Protein AF-A0A914DL67-F1 (afdb_monomer)

Organism: NCBI:txid290746

pLDDT: mean 85.02, std 16.2, range [37.59, 98.5]

Mean predicted aligned error: 11.15 Å

Solvent-accessible surface area (backbone atoms only — not comparable to full-atom values): 8650 Å² total; per-residue (Å²): 125,68,30,25,51,70,57,42,34,49,58,16,46,76,71,62,26,20,23,28,78,51,63,43,74,68,55,41,50,52,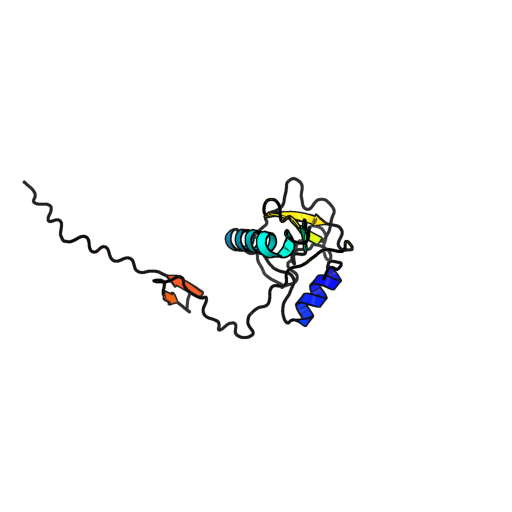50,26,54,53,36,50,73,64,38,40,81,75,73,47,57,48,25,40,38,20,42,30,18,79,89,42,83,93,52,72,45,38,74,67,68,56,88,59,81,48,78,53,61,39,91,81,43,48,67,90,41,42,26,32,28,38,29,47,80,84,50,28,28,35,39,34,64,46,77,51,72,30,36,66,45,65,41,55,70,59,97,48,93,77,63,74,74,85,49,59,94,82,36,48,71,39,81,92,72,77,42,65,47,61,90,80,78,80,85,67,72,89,76,76,79,76,89,127

Structure (mmCIF, N/CA/C/O backbone):
data_AF-A0A914DL67-F1
#
_entry.id   AF-A0A914DL67-F1
#
loop_
_atom_site.group_PDB
_atom_site.id
_atom_site.type_symbol
_atom_site.label_atom_id
_atom_site.label_alt_id
_atom_site.label_comp_id
_atom_site.label_asym_id
_atom_site.label_entity_id
_atom_site.label_seq_id
_atom_site.pdbx_PDB_ins_code
_atom_site.Cartn_x
_atom_site.Cartn_y
_atom_site.Cartn_z
_atom_site.occupancy
_atom_site.B_iso_or_equiv
_atom_site.auth_seq_id
_atom_site.auth_comp_id
_atom_site.auth_asym_id
_atom_site.auth_atom_id
_atom_site.pdbx_PDB_model_num
ATOM 1 N N . MET A 1 1 ? -3.525 -13.558 8.071 1.00 70.06 1 MET A N 1
ATOM 2 C CA . MET A 1 1 ? -3.399 -14.072 6.693 1.00 70.06 1 MET A CA 1
ATOM 3 C C . MET A 1 1 ? -2.317 -13.255 6.008 1.00 70.06 1 MET A C 1
ATOM 5 O O . MET A 1 1 ? -2.257 -12.059 6.265 1.00 70.06 1 MET A O 1
ATOM 9 N N . VAL A 1 2 ? -1.434 -13.892 5.242 1.00 89.88 2 VAL A N 1
ATOM 10 C CA . VAL A 1 2 ? -0.409 -13.217 4.432 1.00 89.88 2 VAL A CA 1
ATOM 11 C C . VAL A 1 2 ? -0.491 -13.745 3.004 1.00 89.88 2 VAL A C 1
ATOM 13 O O . VAL A 1 2 ? -0.924 -14.881 2.815 1.00 89.88 2 VAL A O 1
ATOM 16 N N . GLY A 1 3 ? -0.092 -12.946 2.022 1.00 94.56 3 GLY A N 1
ATOM 17 C CA . GLY A 1 3 ? -0.095 -13.333 0.613 1.00 94.56 3 GLY A CA 1
ATOM 18 C C . GLY A 1 3 ? 0.810 -12.441 -0.227 1.00 94.56 3 GLY A C 1
ATOM 19 O O . GLY A 1 3 ? 1.240 -11.380 0.233 1.00 94.56 3 GLY A O 1
ATOM 20 N N . ASP A 1 4 ? 1.121 -12.890 -1.441 1.00 98.44 4 ASP A N 1
ATOM 21 C CA . ASP A 1 4 ? 1.652 -12.005 -2.480 1.00 98.44 4 ASP A CA 1
ATOM 22 C C . ASP A 1 4 ? 0.624 -10.915 -2.840 1.00 98.44 4 ASP A C 1
ATOM 24 O O . ASP A 1 4 ? -0.537 -10.977 -2.423 1.00 98.44 4 ASP A O 1
ATOM 28 N N . PHE A 1 5 ? 1.047 -9.902 -3.593 1.00 98.50 5 PHE A N 1
ATOM 29 C CA . PHE A 1 5 ? 0.221 -8.739 -3.914 1.00 98.50 5 PHE A CA 1
ATOM 30 C C . PHE A 1 5 ? -1.093 -9.116 -4.615 1.00 98.50 5 PHE A C 1
ATOM 32 O O . PHE A 1 5 ? -2.165 -8.664 -4.217 1.00 98.50 5 PHE A O 1
ATOM 39 N N . ASN A 1 6 ? -1.030 -9.990 -5.623 1.00 98.25 6 AS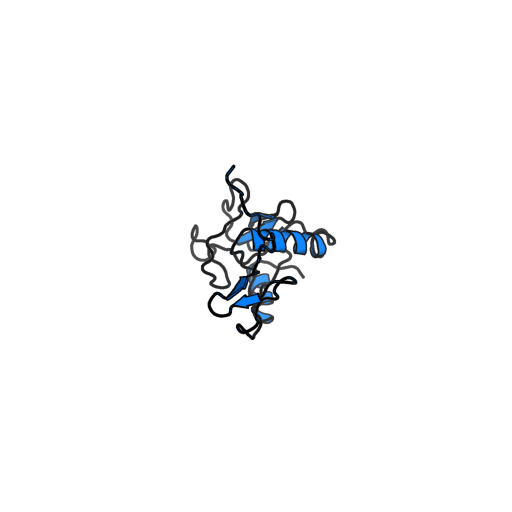N A N 1
ATOM 40 C CA . ASN A 1 6 ? -2.200 -10.366 -6.418 1.00 98.25 6 ASN A CA 1
ATOM 41 C C . ASN A 1 6 ? -3.176 -11.241 -5.616 1.00 98.25 6 ASN A C 1
ATOM 43 O O . ASN A 1 6 ? -4.392 -11.127 -5.765 1.00 98.25 6 ASN A O 1
ATOM 47 N N . SER A 1 7 ? -2.655 -12.117 -4.758 1.00 98.25 7 SER A N 1
ATOM 48 C CA . SER A 1 7 ? -3.446 -12.938 -3.843 1.00 98.25 7 SER A CA 1
ATOM 49 C C . SER A 1 7 ? -4.097 -12.090 -2.749 1.00 98.25 7 SER A C 1
ATOM 51 O O . SER A 1 7 ? -5.245 -12.338 -2.386 1.00 98.25 7 SER A O 1
ATOM 53 N N . ALA A 1 8 ? -3.395 -11.070 -2.248 1.00 97.94 8 ALA A N 1
ATOM 54 C CA . ALA A 1 8 ? -3.929 -10.108 -1.290 1.00 97.94 8 ALA A CA 1
ATOM 55 C C . ALA A 1 8 ? -5.055 -9.260 -1.901 1.00 97.94 8 ALA A C 1
ATOM 57 O O . ALA A 1 8 ? -6.117 -9.132 -1.296 1.00 97.94 8 ALA A O 1
ATOM 58 N N . GLU A 1 9 ? -4.864 -8.756 -3.124 1.00 97.88 9 GLU A N 1
ATOM 59 C CA . GLU A 1 9 ? -5.911 -8.062 -3.879 1.00 97.88 9 GLU A CA 1
ATOM 60 C C . GLU A 1 9 ? -7.126 -8.962 -4.099 1.00 97.88 9 GLU A C 1
ATOM 62 O O . GLU A 1 9 ? -8.245 -8.571 -3.773 1.00 97.88 9 GLU A O 1
ATOM 67 N N . ARG A 1 10 ? -6.917 -10.207 -4.546 1.00 97.25 10 ARG A N 1
ATOM 68 C CA . ARG A 1 10 ? -8.007 -11.178 -4.706 1.00 97.25 10 ARG A CA 1
ATOM 69 C C . ARG A 1 10 ? -8.791 -11.365 -3.408 1.00 97.25 10 ARG A C 1
ATOM 71 O O . ARG A 1 10 ? -10.015 -11.275 -3.431 1.00 97.25 10 ARG A O 1
ATOM 78 N N . ALA A 1 11 ? -8.104 -11.559 -2.284 1.00 95.69 11 ALA A N 1
ATOM 79 C CA . ALA A 1 11 ? -8.751 -11.715 -0.984 1.00 95.69 11 ALA A CA 1
ATOM 80 C C . ALA A 1 11 ? -9.593 -10.485 -0.597 1.00 95.69 11 ALA A C 1
ATOM 82 O O . ALA A 1 11 ? -10.663 -10.637 -0.011 1.00 95.69 11 ALA A O 1
ATOM 83 N N . CYS A 1 12 ? -9.154 -9.273 -0.950 1.00 94.62 12 CYS A N 1
ATOM 84 C CA . CYS A 1 12 ? -9.946 -8.064 -0.735 1.00 94.62 12 CYS A CA 1
ATOM 85 C C . CYS A 1 12 ? -11.165 -7.979 -1.666 1.00 94.62 12 CYS A C 1
ATOM 87 O O . CYS A 1 12 ? -12.250 -7.618 -1.208 1.00 94.62 12 CYS A O 1
ATOM 89 N N . THR A 1 13 ? -11.030 -8.382 -2.933 1.00 93.56 13 THR A N 1
ATOM 90 C CA . THR A 1 13 ? -12.167 -8.427 -3.871 1.00 93.56 13 THR A CA 1
ATOM 91 C C . THR A 1 13 ? -13.228 -9.451 -3.473 1.00 93.56 13 THR A C 1
ATOM 93 O O . THR A 1 13 ? -14.418 -9.195 -3.642 1.00 93.56 13 THR A O 1
ATOM 96 N N . GLU A 1 14 ? -12.835 -10.571 -2.858 1.00 91.19 14 GLU A N 1
ATOM 97 C CA . GLU A 1 14 ? -13.763 -11.591 -2.346 1.00 91.19 14 GLU A CA 1
ATOM 98 C C . GLU A 1 14 ? -14.649 -11.079 -1.199 1.00 91.19 14 GLU A C 1
ATOM 100 O O . GLU A 1 14 ? -15.745 -11.600 -0.996 1.00 91.19 14 GLU A O 1
ATOM 105 N N . VAL A 1 15 ? -14.216 -10.039 -0.478 1.00 86.19 15 VAL A N 1
ATOM 106 C CA . VAL A 1 15 ? -14.999 -9.382 0.584 1.00 86.19 15 VAL A CA 1
ATOM 107 C C . VAL A 1 15 ? -15.643 -8.065 0.130 1.00 86.19 15 VAL A C 1
ATOM 109 O O . VAL A 1 15 ? -16.056 -7.264 0.967 1.00 86.19 15 VAL A O 1
ATOM 112 N N . GLY A 1 16 ? -15.744 -7.835 -1.185 1.00 85.25 16 GLY A N 1
ATOM 113 C CA . GLY A 1 16 ? -16.424 -6.669 -1.761 1.00 85.25 16 GLY A CA 1
ATOM 114 C C . GLY A 1 16 ? -15.620 -5.367 -1.705 1.00 85.25 16 GLY A C 1
ATOM 115 O O . GLY A 1 16 ? -16.202 -4.284 -1.745 1.00 85.25 16 GLY A O 1
ATOM 116 N N . GLY A 1 17 ? -14.295 -5.453 -1.584 1.00 91.81 17 GLY A N 1
ATOM 117 C CA . GLY A 1 17 ? -13.399 -4.301 -1.550 1.00 91.81 17 GLY A CA 1
ATOM 118 C C . GLY A 1 17 ? -12.180 -4.465 -2.453 1.00 91.81 17 GLY A C 1
ATOM 119 O O . GLY A 1 17 ? -12.158 -5.290 -3.358 1.00 91.81 17 GLY A O 1
ATOM 120 N N . HIS A 1 18 ? -11.147 -3.685 -2.175 1.00 95.88 18 HIS A N 1
ATOM 121 C CA . HIS A 1 18 ? -9.839 -3.739 -2.826 1.00 95.88 18 HIS A CA 1
ATOM 122 C C . HIS A 1 18 ? -8.745 -3.598 -1.769 1.00 95.88 18 HIS A C 1
ATOM 124 O O . HIS A 1 18 ? -9.031 -3.267 -0.614 1.00 95.88 18 HIS A O 1
ATOM 130 N N . LEU A 1 19 ? -7.483 -3.834 -2.122 1.00 97.12 19 LEU A N 1
ATOM 131 C CA . LEU A 1 19 ? -6.391 -3.324 -1.297 1.00 97.12 19 LEU A CA 1
ATOM 132 C C . LEU A 1 19 ? -6.555 -1.813 -1.096 1.00 97.12 19 LEU A C 1
ATOM 134 O O . LEU A 1 19 ? -6.962 -1.083 -2.002 1.00 97.12 19 LEU A O 1
ATOM 138 N N . VAL A 1 20 ? -6.237 -1.350 0.112 1.00 95.94 20 VAL A N 1
ATOM 139 C CA . VAL A 1 20 ? -6.530 0.027 0.516 1.00 95.94 20 VAL A CA 1
ATOM 140 C C . VAL A 1 20 ? -5.893 1.071 -0.397 1.00 95.94 20 VAL A C 1
ATOM 142 O O . VAL A 1 20 ? -4.713 0.971 -0.753 1.00 95.94 20 VAL A O 1
ATOM 145 N N . SER A 1 21 ? -6.681 2.090 -0.733 1.00 96.00 21 SER A N 1
ATOM 146 C CA . SER A 1 21 ? -6.235 3.313 -1.391 1.00 96.00 21 SER A CA 1
ATOM 147 C C . SER A 1 21 ? -5.998 4.411 -0.364 1.00 96.00 21 SER A C 1
ATOM 149 O O . SER A 1 21 ? -6.642 4.448 0.680 1.00 96.00 21 SER A O 1
ATOM 151 N N . ILE A 1 22 ? -5.037 5.297 -0.627 1.00 95.25 22 ILE A N 1
ATOM 152 C CA . ILE A 1 22 ? -4.688 6.370 0.311 1.00 95.25 22 ILE A CA 1
ATOM 153 C C . ILE A 1 22 ? -4.706 7.697 -0.433 1.00 95.25 22 ILE A C 1
ATOM 155 O O . ILE A 1 22 ? -3.809 8.010 -1.215 1.00 95.25 22 ILE A O 1
ATOM 159 N N . CYS A 1 23 ? -5.735 8.490 -0.173 1.00 91.69 23 CYS A N 1
ATOM 160 C CA . CYS A 1 23 ? -6.068 9.693 -0.919 1.00 91.69 23 CYS A CA 1
ATOM 161 C C . CYS A 1 23 ? -5.554 10.981 -0.289 1.00 91.69 23 CYS A C 1
ATOM 163 O O . CYS A 1 23 ? -5.535 12.026 -0.940 1.00 91.69 23 CYS A O 1
ATOM 165 N N . ASN A 1 24 ? -5.132 10.934 0.972 1.00 91.81 24 ASN A N 1
ATOM 166 C CA . ASN A 1 24 ? -4.606 12.093 1.678 1.00 91.81 24 ASN A CA 1
ATOM 167 C C . ASN A 1 24 ? -3.800 11.681 2.919 1.00 91.81 24 ASN A C 1
ATOM 169 O O . ASN A 1 24 ? -3.813 10.535 3.371 1.00 91.81 24 ASN A O 1
ATOM 173 N N . ALA A 1 25 ? -3.116 12.663 3.508 1.00 92.88 25 ALA A N 1
ATOM 174 C CA . ALA A 1 25 ? -2.311 12.462 4.709 1.00 92.88 25 ALA A CA 1
ATOM 175 C C . ALA A 1 25 ? -3.136 12.019 5.933 1.00 92.88 25 ALA A C 1
ATOM 177 O O . ALA A 1 25 ? -2.603 11.354 6.819 1.00 92.88 25 ALA A O 1
ATOM 178 N N . PHE A 1 26 ? -4.424 12.374 5.995 1.00 90.50 26 PHE A N 1
ATOM 179 C CA . PHE A 1 26 ? -5.295 11.969 7.096 1.00 90.50 26 PHE A CA 1
ATOM 180 C C . PHE A 1 26 ? -5.580 10.462 7.052 1.00 90.50 26 PHE A C 1
ATOM 182 O O . PHE A 1 26 ? -5.372 9.780 8.054 1.00 90.50 26 PHE A O 1
ATOM 189 N N . GLU A 1 27 ? -5.943 9.924 5.888 1.00 92.31 27 GLU A N 1
ATOM 190 C CA . GLU A 1 27 ? -6.084 8.479 5.671 1.00 92.31 27 GLU A CA 1
ATOM 191 C C . GLU A 1 27 ? -4.777 7.726 5.933 1.00 92.31 27 GLU A C 1
ATOM 193 O O . GLU A 1 27 ? -4.783 6.704 6.619 1.00 92.31 27 GLU A O 1
ATOM 198 N N . ASN A 1 28 ? -3.640 8.261 5.474 1.00 94.94 28 ASN A N 1
ATOM 199 C CA . ASN A 1 28 ? -2.330 7.663 5.738 1.00 94.94 28 ASN A CA 1
ATOM 200 C C . ASN A 1 28 ? -2.057 7.523 7.246 1.00 94.94 28 ASN A C 1
ATOM 202 O O . ASN A 1 28 ? -1.563 6.491 7.701 1.00 94.94 28 ASN A O 1
ATOM 206 N N . ASN A 1 29 ? -2.374 8.561 8.023 1.00 92.62 29 ASN A N 1
ATOM 207 C CA . ASN A 1 29 ? -2.177 8.559 9.472 1.00 92.62 29 ASN A CA 1
ATOM 208 C C . ASN A 1 29 ? -3.125 7.580 10.172 1.00 92.62 29 ASN A C 1
ATOM 210 O O . ASN A 1 29 ? -2.678 6.832 11.040 1.00 92.62 29 ASN A O 1
ATOM 214 N N . ILE A 1 30 ? -4.395 7.519 9.756 1.00 90.19 30 ILE A N 1
ATOM 215 C CA . ILE A 1 30 ? -5.344 6.521 10.271 1.00 90.19 30 ILE A CA 1
ATOM 216 C C . ILE A 1 30 ? -4.820 5.106 10.019 1.00 90.19 30 ILE A C 1
ATOM 218 O O . ILE A 1 30 ? -4.850 4.270 10.921 1.00 90.19 30 ILE A O 1
ATOM 222 N N . LEU A 1 31 ? -4.312 4.822 8.817 1.00 91.75 31 LEU A N 1
ATOM 223 C CA . LEU A 1 31 ? -3.766 3.504 8.499 1.00 91.75 31 LEU A CA 1
ATOM 224 C C . LEU A 1 31 ? -2.551 3.152 9.352 1.00 91.75 31 LEU A C 1
ATOM 226 O O . LEU A 1 31 ? -2.461 2.016 9.816 1.00 91.75 31 LEU A O 1
ATOM 230 N N . ALA A 1 32 ? -1.659 4.110 9.614 1.00 90.81 32 ALA A N 1
ATOM 231 C CA . ALA A 1 32 ? -0.545 3.901 10.534 1.00 90.81 32 ALA A CA 1
ATOM 232 C C . ALA A 1 32 ? -1.045 3.530 11.941 1.00 90.81 32 ALA A C 1
ATOM 234 O O . ALA A 1 32 ? -0.599 2.531 12.502 1.00 90.81 32 ALA A O 1
ATOM 235 N N . GLU A 1 33 ? -2.006 4.276 12.491 1.00 88.31 33 GLU A N 1
ATOM 236 C CA . GLU A 1 33 ? -2.574 4.013 13.820 1.00 88.31 33 GLU A CA 1
ATOM 237 C C . GLU A 1 33 ? -3.255 2.638 13.899 1.00 88.31 33 GLU A C 1
ATOM 239 O O . GLU A 1 33 ? -2.999 1.858 14.823 1.00 88.31 33 GLU A O 1
ATOM 244 N N . VAL A 1 34 ? -4.079 2.298 12.902 1.00 84.69 34 VAL A N 1
ATOM 245 C CA . VAL A 1 34 ? -4.761 0.998 12.822 1.00 84.69 34 VAL A CA 1
ATOM 246 C C . VAL A 1 34 ? -3.749 -0.143 12.708 1.00 84.69 34 VAL A C 1
ATOM 248 O O . VAL A 1 34 ? -3.892 -1.163 13.388 1.00 84.69 34 VAL A O 1
ATOM 251 N N . ALA A 1 35 ? -2.715 0.015 11.880 1.00 85.38 35 ALA A N 1
ATOM 252 C CA . ALA A 1 35 ? -1.694 -1.003 11.678 1.00 85.38 35 ALA A CA 1
ATOM 253 C C . ALA A 1 35 ? -0.801 -1.194 12.913 1.00 85.38 35 ALA A C 1
ATOM 255 O O . ALA A 1 35 ? -0.489 -2.334 13.258 1.00 85.38 35 ALA A O 1
ATOM 256 N N . ILE A 1 36 ? -0.446 -0.123 13.627 1.00 82.94 36 ILE A N 1
ATOM 257 C CA . ILE A 1 36 ? 0.266 -0.206 14.913 1.00 82.94 36 ILE A CA 1
ATOM 258 C C . ILE A 1 36 ? -0.566 -1.009 15.920 1.00 82.94 36 ILE A C 1
ATOM 260 O O . ILE A 1 36 ? -0.066 -1.958 16.523 1.00 82.94 36 ILE A O 1
ATOM 264 N N . GLY A 1 37 ? -1.854 -0.683 16.057 1.00 80.06 37 GLY A N 1
ATOM 265 C CA . GLY A 1 37 ? -2.733 -1.337 17.027 1.00 80.06 37 GLY A CA 1
ATOM 266 C C . GLY A 1 37 ? -3.049 -2.802 16.709 1.00 80.06 37 GLY A C 1
ATOM 267 O O . GLY A 1 37 ? -3.274 -3.585 17.630 1.00 80.06 37 GLY A O 1
ATOM 268 N N . LYS A 1 38 ? -3.076 -3.188 15.425 1.00 84.38 38 LYS A N 1
ATOM 269 C CA . LYS A 1 38 ? -3.523 -4.527 15.001 1.00 84.38 38 LYS A CA 1
ATOM 270 C C . LYS A 1 38 ? -2.440 -5.424 14.431 1.00 84.38 38 LYS A C 1
ATOM 272 O O . LYS A 1 38 ? -2.517 -6.621 14.652 1.00 84.38 38 LYS A O 1
ATOM 277 N N . LEU A 1 39 ? -1.490 -4.899 13.662 1.00 84.50 39 LEU A N 1
ATOM 278 C CA . LEU A 1 39 ? -0.540 -5.701 12.881 1.00 84.50 39 LEU A CA 1
ATOM 279 C C . LEU A 1 39 ? 0.835 -5.769 13.544 1.00 84.50 39 LEU A C 1
ATOM 281 O O . LEU A 1 39 ? 1.462 -6.832 13.555 1.00 84.50 39 LEU A O 1
ATOM 285 N N . GLN A 1 40 ? 1.288 -4.663 14.136 1.00 81.25 40 GLN A N 1
ATOM 286 C CA . GLN A 1 40 ? 2.603 -4.597 14.774 1.00 81.25 40 GLN A CA 1
ATOM 287 C C . GLN A 1 40 ? 2.710 -5.533 15.983 1.00 81.25 40 GLN A C 1
ATOM 289 O O . GLN A 1 40 ? 3.756 -6.145 16.192 1.00 81.25 40 GLN A O 1
ATOM 294 N N . ALA A 1 41 ? 1.612 -5.721 16.723 1.00 81.94 41 ALA A N 1
ATOM 295 C CA . ALA A 1 41 ? 1.529 -6.679 17.826 1.00 81.94 41 ALA A CA 1
ATOM 296 C C . ALA A 1 41 ? 1.822 -8.133 17.398 1.00 81.94 41 ALA A C 1
ATOM 298 O O . ALA A 1 41 ? 2.273 -8.930 18.216 1.00 81.94 41 ALA A O 1
ATOM 299 N N . TYR A 1 42 ? 1.629 -8.469 16.116 1.00 83.94 42 TYR A N 1
ATOM 300 C CA . TYR A 1 42 ? 1.951 -9.783 15.543 1.00 83.94 42 TYR A CA 1
ATOM 301 C C . TYR A 1 42 ? 3.306 -9.813 14.816 1.00 83.94 42 TYR A C 1
ATOM 303 O O . TYR A 1 42 ? 3.573 -10.729 14.044 1.00 83.94 42 TYR A O 1
ATOM 311 N N . GLY A 1 43 ? 4.166 -8.8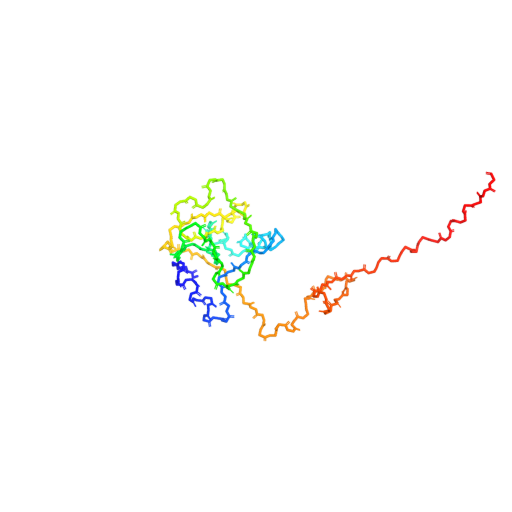09 15.021 1.00 86.12 43 GLY A N 1
ATOM 312 C CA . GLY A 1 43 ? 5.495 -8.739 14.402 1.00 86.12 43 GLY A CA 1
ATOM 313 C C . GLY A 1 43 ? 5.496 -8.310 12.931 1.00 86.12 43 GLY A C 1
ATOM 314 O O . GLY A 1 43 ? 6.534 -8.390 12.272 1.00 86.12 43 GLY A O 1
ATOM 315 N N . THR A 1 44 ? 4.362 -7.833 12.411 1.00 90.81 44 THR A N 1
ATOM 316 C CA . THR A 1 44 ? 4.283 -7.276 11.054 1.00 90.81 44 THR A CA 1
ATOM 317 C C . THR A 1 44 ? 5.080 -5.974 10.992 1.00 90.81 44 THR A C 1
ATOM 319 O O . THR A 1 44 ? 4.941 -5.121 11.868 1.00 90.81 44 THR A O 1
ATOM 322 N N . LYS A 1 45 ? 5.913 -5.813 9.958 1.00 92.81 45 LYS A N 1
ATOM 323 C CA . LYS A 1 45 ? 6.704 -4.590 9.722 1.00 92.81 45 LYS A CA 1
ATOM 324 C C . LYS A 1 45 ? 6.109 -3.719 8.623 1.00 92.81 45 LYS A C 1
ATOM 326 O O . LYS A 1 45 ? 6.128 -2.494 8.727 1.00 92.81 45 LYS A O 1
ATOM 331 N N . ASP A 1 46 ? 5.574 -4.360 7.595 1.00 95.69 46 ASP A N 1
ATOM 332 C CA . ASP A 1 46 ? 4.919 -3.724 6.467 1.00 95.69 46 ASP A CA 1
ATOM 333 C C . ASP A 1 46 ? 3.761 -4.582 5.940 1.00 95.69 46 ASP A C 1
ATOM 335 O O . ASP A 1 46 ? 3.651 -5.771 6.253 1.00 95.69 46 ASP A O 1
ATOM 339 N N . PHE A 1 47 ? 2.869 -3.963 5.173 1.00 97.00 47 PHE A N 1
ATOM 340 C CA . PHE A 1 47 ? 1.695 -4.622 4.599 1.00 97.00 47 PHE A CA 1
ATOM 341 C C . PHE A 1 47 ? 1.362 -4.061 3.213 1.00 97.00 47 PHE A C 1
ATOM 343 O O . PHE A 1 47 ? 1.747 -2.938 2.893 1.00 97.00 47 PHE A O 1
ATOM 350 N N . TRP A 1 48 ? 0.661 -4.832 2.383 1.00 98.25 48 TRP A N 1
ATOM 351 C CA . TRP A 1 48 ? 0.255 -4.396 1.047 1.00 98.25 48 TRP A CA 1
ATOM 352 C C . TRP A 1 48 ? -0.802 -3.288 1.084 1.00 98.25 48 TRP A C 1
ATOM 354 O O . TRP A 1 48 ? -1.760 -3.360 1.858 1.00 98.25 48 TRP A O 1
ATOM 364 N N . ILE A 1 49 ? -0.629 -2.304 0.200 1.00 98.19 49 ILE A N 1
ATOM 365 C CA . ILE A 1 49 ? -1.628 -1.294 -0.182 1.00 98.19 49 ILE A CA 1
ATOM 366 C C . ILE A 1 49 ? -1.895 -1.418 -1.683 1.00 98.19 49 ILE A C 1
ATOM 368 O O . ILE A 1 49 ? -1.093 -2.018 -2.388 1.00 98.19 49 ILE A O 1
ATOM 372 N N . GLY A 1 50 ? -2.984 -0.851 -2.198 1.00 98.06 50 GLY A N 1
ATOM 373 C CA . GLY A 1 50 ? -3.433 -1.109 -3.573 1.00 98.06 50 GLY A CA 1
ATOM 374 C C . GLY A 1 50 ? -2.629 -0.427 -4.682 1.00 98.06 50 GLY A C 1
ATOM 375 O O . GLY A 1 50 ? -3.067 -0.438 -5.826 1.00 98.06 50 GLY A O 1
ATOM 376 N N . TYR A 1 51 ? -1.489 0.200 -4.385 1.00 98.31 51 TYR A N 1
ATOM 377 C CA . TYR A 1 51 ? -0.730 0.983 -5.363 1.00 98.31 51 TYR A CA 1
ATOM 378 C C . TYR A 1 51 ? 0.307 0.118 -6.086 1.00 98.31 51 TYR A C 1
ATOM 380 O O . TYR A 1 51 ? 1.100 -0.570 -5.440 1.00 98.31 51 TYR A O 1
ATOM 388 N N . ASN A 1 52 ? 0.310 0.145 -7.419 1.00 98.25 52 ASN A N 1
ATOM 389 C CA . ASN A 1 52 ? 1.209 -0.668 -8.245 1.00 98.25 52 ASN A CA 1
ATOM 390 C C . ASN A 1 52 ? 1.464 -0.041 -9.624 1.00 98.25 52 ASN A C 1
ATOM 392 O O . ASN A 1 52 ? 0.644 0.739 -10.103 1.00 98.25 52 ASN A O 1
ATOM 396 N N . ASP A 1 53 ? 2.554 -0.422 -10.288 1.00 97.38 53 ASP A N 1
ATOM 397 C CA . ASP A 1 53 ? 2.835 -0.106 -11.698 1.00 97.38 53 ASP A CA 1
ATOM 398 C C . ASP A 1 53 ? 3.071 -1.368 -12.559 1.00 97.38 53 ASP A C 1
ATOM 400 O O . ASP A 1 53 ? 3.659 -1.294 -13.639 1.00 97.38 53 ASP A O 1
ATOM 404 N N . GLN A 1 54 ? 2.539 -2.521 -12.123 1.00 96.62 54 GLN A N 1
ATOM 405 C CA . GLN A 1 54 ? 2.729 -3.842 -12.750 1.00 96.62 54 GLN A CA 1
ATOM 406 C C . GLN A 1 54 ? 2.365 -3.880 -14.243 1.00 96.62 54 GLN A C 1
ATOM 408 O O . GLN A 1 54 ? 2.968 -4.623 -15.016 1.00 96.62 54 GLN A O 1
ATOM 413 N N . PHE A 1 55 ? 1.358 -3.105 -14.656 1.00 93.62 55 PHE A N 1
ATOM 414 C CA . PHE A 1 55 ? 0.895 -3.073 -16.046 1.00 93.62 55 PHE A CA 1
ATOM 415 C C . PHE A 1 55 ? 1.698 -2.118 -16.931 1.00 93.62 55 PHE A C 1
ATOM 417 O O . PHE A 1 55 ? 1.828 -2.355 -18.131 1.00 93.62 55 PHE A O 1
ATOM 424 N N . ASN A 1 56 ? 2.197 -1.020 -16.365 1.00 93.69 56 ASN A N 1
ATOM 425 C CA . ASN A 1 56 ? 2.908 0.014 -17.103 1.00 93.69 56 ASN A CA 1
ATOM 426 C C . ASN A 1 56 ? 3.954 0.665 -16.199 1.00 93.69 56 ASN A C 1
ATOM 428 O O . ASN A 1 56 ? 3.629 1.543 -15.398 1.00 93.69 56 ASN A O 1
ATOM 432 N N . LYS A 1 57 ? 5.209 0.229 -16.346 1.00 94.00 57 LYS A N 1
ATOM 433 C CA . LYS A 1 57 ? 6.310 0.650 -15.479 1.00 94.00 57 LYS A CA 1
ATOM 434 C C . LYS A 1 57 ? 6.436 2.173 -15.435 1.00 94.00 57 LYS A C 1
ATOM 436 O O . LYS A 1 57 ? 6.514 2.833 -16.469 1.00 94.00 57 LYS A O 1
ATOM 441 N N . GLY A 1 58 ? 6.492 2.727 -14.227 1.00 92.44 58 GLY A N 1
ATOM 442 C CA . GLY A 1 58 ? 6.538 4.169 -13.985 1.00 92.44 58 GLY A CA 1
ATOM 443 C C . GLY A 1 58 ? 5.167 4.849 -13.940 1.00 92.44 58 GLY A C 1
ATOM 444 O O . GLY A 1 58 ? 5.098 6.018 -13.565 1.00 92.44 58 GLY A O 1
ATOM 445 N N . VAL A 1 59 ? 4.077 4.142 -14.257 1.00 94.94 59 VAL A N 1
ATOM 446 C CA . VAL A 1 59 ? 2.702 4.645 -14.146 1.00 94.94 59 VAL A CA 1
ATOM 447 C C . VAL A 1 59 ? 1.973 3.882 -13.049 1.00 94.94 59 VAL A C 1
ATOM 449 O O . VAL A 1 59 ? 1.414 2.805 -13.262 1.00 94.94 59 VAL A O 1
ATOM 452 N N . TRP A 1 60 ? 1.973 4.477 -11.861 1.00 96.06 60 TRP A N 1
ATOM 453 C CA . TRP A 1 60 ? 1.369 3.883 -10.680 1.00 96.06 60 TRP A CA 1
ATOM 454 C C . TRP A 1 60 ? -0.140 4.122 -10.631 1.00 96.06 60 TRP A C 1
ATOM 456 O O . TRP A 1 60 ? -0.610 5.237 -10.850 1.00 96.06 60 TRP A O 1
ATOM 466 N N . ASN A 1 61 ? -0.894 3.069 -10.327 1.00 96.38 61 ASN A N 1
ATOM 467 C CA . ASN A 1 61 ? -2.348 3.067 -10.255 1.00 96.38 61 ASN A CA 1
ATOM 468 C C . ASN A 1 61 ? -2.824 2.324 -9.004 1.00 96.38 61 ASN A C 1
ATOM 470 O O . ASN A 1 61 ? -2.163 1.405 -8.516 1.00 96.38 61 ASN A O 1
ATOM 474 N N . TRP A 1 62 ? -3.995 2.711 -8.502 1.00 97.19 62 TRP A N 1
ATOM 475 C CA . TRP A 1 62 ? -4.685 1.988 -7.437 1.00 97.19 62 TRP A CA 1
ATOM 476 C C . TRP A 1 62 ? -5.496 0.824 -8.016 1.00 97.19 62 TRP A C 1
ATOM 478 O O . TRP A 1 62 ? -6.208 1.007 -9.005 1.00 97.19 62 TRP A O 1
ATOM 488 N N . THR A 1 63 ? -5.454 -0.352 -7.385 1.00 96.81 63 THR A N 1
ATOM 489 C CA . THR A 1 63 ? -6.283 -1.511 -7.774 1.00 96.81 63 THR A CA 1
ATOM 490 C C . THR A 1 63 ? -7.783 -1.217 -7.680 1.00 96.81 63 THR A C 1
ATOM 492 O O . THR A 1 63 ? -8.561 -1.718 -8.487 1.00 96.81 63 THR A O 1
ATOM 495 N N . SER A 1 64 ? -8.175 -0.312 -6.781 1.00 92.12 64 SER A N 1
ATOM 496 C CA . SER A 1 64 ? -9.539 0.213 -6.631 1.00 92.12 64 SER A CA 1
ATOM 497 C C . SER A 1 64 ? -10.020 1.109 -7.780 1.00 92.12 64 SER A C 1
ATOM 499 O O . SER A 1 64 ? -11.161 1.565 -7.766 1.00 92.12 64 SER A O 1
ATOM 501 N N . SER A 1 65 ? -9.158 1.425 -8.755 1.00 90.94 65 SER A N 1
ATOM 502 C CA . SER A 1 65 ? -9.394 2.456 -9.780 1.00 90.94 65 SER A CA 1
ATOM 503 C C . SER A 1 65 ? -9.596 3.874 -9.223 1.00 90.94 65 SER A C 1
ATOM 505 O O . SER A 1 65 ? -10.091 4.757 -9.926 1.00 90.94 65 SER A O 1
ATOM 507 N N . SER A 1 66 ? -9.200 4.119 -7.970 1.00 87.06 66 SER A N 1
ATOM 508 C CA . SER A 1 66 ? -9.210 5.455 -7.380 1.00 87.06 66 SER A CA 1
ATOM 509 C C . SER A 1 66 ? -8.307 6.422 -8.156 1.00 87.06 66 SER A C 1
ATOM 511 O O . SER A 1 66 ? -7.203 6.076 -8.573 1.00 87.06 66 SER A O 1
ATOM 513 N N . ASN A 1 67 ? -8.756 7.669 -8.315 1.00 86.69 67 ASN A N 1
ATOM 514 C CA . ASN A 1 67 ? -8.011 8.739 -8.990 1.00 86.69 67 ASN A CA 1
ATOM 515 C C . ASN A 1 67 ? -7.067 9.505 -8.045 1.00 86.69 67 ASN A C 1
ATOM 517 O O . ASN A 1 67 ? -6.606 10.603 -8.365 1.00 86.69 67 ASN A O 1
ATOM 521 N N . CYS A 1 68 ? -6.808 8.950 -6.865 1.00 87.50 68 CYS A N 1
ATOM 522 C CA . CYS A 1 68 ? -6.020 9.595 -5.833 1.00 87.50 68 CYS A CA 1
ATOM 523 C C . CYS A 1 68 ? -4.548 9.730 -6.219 1.00 87.50 68 CYS A C 1
ATOM 525 O O . CYS A 1 68 ? -3.880 8.759 -6.562 1.00 87.50 68 CYS A O 1
ATOM 527 N N . THR A 1 69 ? -4.036 10.954 -6.103 1.00 90.12 69 THR A N 1
ATOM 528 C CA . THR A 1 69 ? -2.663 11.322 -6.481 1.00 90.12 69 THR A CA 1
ATOM 529 C C . THR A 1 69 ? -1.726 11.471 -5.285 1.00 90.12 69 THR A C 1
ATOM 531 O O . THR A 1 69 ? -0.547 11.779 -5.453 1.00 90.12 69 THR A O 1
ATOM 534 N N . TYR A 1 70 ? -2.240 11.292 -4.066 1.00 94.44 70 TYR A N 1
ATOM 535 C CA . TYR A 1 70 ? -1.431 11.358 -2.859 1.00 94.44 70 TYR A CA 1
ATOM 536 C C . TYR A 1 70 ? -0.408 10.222 -2.843 1.00 94.44 70 TYR A C 1
ATOM 538 O O . TYR A 1 70 ? -0.731 9.070 -3.119 1.00 94.44 70 TYR A O 1
ATOM 546 N N . THR A 1 71 ? 0.827 10.553 -2.471 1.00 96.50 71 THR A N 1
ATOM 547 C CA . THR A 1 71 ? 1.880 9.564 -2.248 1.00 96.50 71 THR A CA 1
ATOM 54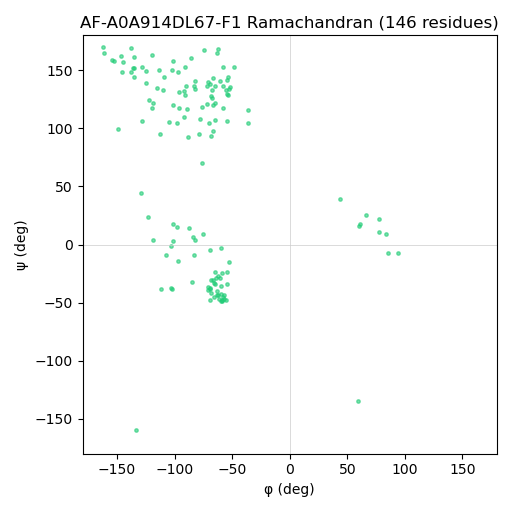8 C C . THR A 1 71 ? 2.633 9.867 -0.970 1.00 96.50 71 THR A C 1
ATOM 550 O O . THR A 1 71 ? 2.901 11.034 -0.678 1.00 96.50 71 THR A O 1
ATOM 553 N N . ASN A 1 72 ? 3.041 8.826 -0.250 1.00 97.56 72 ASN A N 1
ATOM 554 C CA . ASN A 1 72 ? 3.874 8.966 0.941 1.00 97.56 72 ASN A CA 1
ATOM 555 C C . ASN A 1 72 ? 5.103 8.053 0.906 1.00 97.56 72 ASN A C 1
ATOM 557 O O . ASN A 1 72 ? 5.438 7.391 1.890 1.00 97.56 72 ASN A O 1
ATOM 561 N N . TRP A 1 73 ? 5.769 8.015 -0.247 1.00 97.56 73 TRP A N 1
ATOM 562 C CA . TRP A 1 73 ? 6.993 7.252 -0.463 1.00 97.56 73 TRP A CA 1
ATOM 563 C C . TRP A 1 73 ? 8.079 7.566 0.576 1.00 97.56 73 TRP A C 1
ATOM 565 O O . TRP A 1 73 ? 8.230 8.699 1.047 1.00 97.56 73 TRP A O 1
ATOM 575 N N . ASN A 1 74 ? 8.837 6.536 0.940 1.00 95.69 74 ASN A N 1
ATOM 576 C CA . ASN A 1 74 ? 10.097 6.664 1.654 1.00 95.69 74 ASN A CA 1
ATOM 577 C C . ASN A 1 74 ? 11.197 7.176 0.697 1.00 95.69 74 ASN A C 1
ATOM 579 O O . ASN A 1 74 ? 11.000 7.213 -0.518 1.00 95.69 74 ASN A O 1
ATOM 583 N N . GLY A 1 75 ? 12.348 7.587 1.233 1.00 92.50 75 GLY A N 1
ATOM 584 C CA . GLY A 1 75 ? 13.477 8.060 0.426 1.00 92.50 75 GLY A CA 1
ATOM 585 C C . GLY A 1 75 ? 13.862 7.056 -0.666 1.00 92.50 75 GLY A C 1
ATOM 586 O O . GLY A 1 75 ? 13.932 5.855 -0.404 1.00 92.50 75 GLY A O 1
ATOM 587 N N . ASP A 1 76 ? 14.062 7.561 -1.885 1.00 90.75 76 ASP A N 1
ATOM 588 C CA . ASP A 1 76 ? 14.457 6.799 -3.080 1.00 90.75 76 ASP A CA 1
ATOM 589 C C . ASP A 1 76 ? 13.478 5.681 -3.515 1.00 90.75 76 ASP A C 1
ATOM 591 O O . ASP A 1 76 ? 13.815 4.819 -4.329 1.00 90.75 76 ASP A O 1
ATOM 595 N N . GLN A 1 77 ? 12.242 5.694 -3.003 1.00 93.88 77 GLN A N 1
ATOM 596 C CA . GLN A 1 77 ? 11.156 4.795 -3.409 1.00 93.88 77 GLN A CA 1
ATOM 597 C C . GLN A 1 77 ? 10.327 5.402 -4.554 1.00 93.88 77 GLN A C 1
ATOM 599 O O . GLN A 1 77 ? 10.263 6.628 -4.673 1.00 93.88 77 GLN A O 1
ATOM 604 N N . PRO A 1 78 ? 9.685 4.579 -5.407 1.00 87.25 78 PRO A N 1
ATOM 605 C CA . PRO A 1 78 ? 9.484 3.121 -5.304 1.00 87.25 78 PRO A CA 1
ATOM 606 C C . PRO A 1 78 ? 10.657 2.240 -5.779 1.00 87.25 78 PRO A C 1
ATOM 608 O O . PRO A 1 78 ? 10.542 1.011 -5.800 1.00 87.25 78 PRO A O 1
ATOM 611 N N . GLY A 1 79 ? 11.791 2.835 -6.162 1.00 88.69 79 GLY A N 1
ATOM 612 C CA . GLY A 1 79 ? 12.928 2.095 -6.708 1.00 88.69 79 GLY A CA 1
ATOM 613 C C . GLY A 1 79 ? 12.541 1.320 -7.973 1.00 88.69 79 GLY A C 1
ATOM 614 O O . GLY A 1 79 ? 11.857 1.847 -8.846 1.00 88.69 79 GLY A O 1
ATOM 615 N N . ASN A 1 80 ? 12.959 0.053 -8.059 1.00 91.06 80 ASN A N 1
ATOM 616 C CA . ASN A 1 80 ? 12.703 -0.814 -9.219 1.00 91.06 80 ASN A CA 1
ATOM 617 C C . ASN A 1 80 ? 11.557 -1.820 -9.019 1.00 91.06 80 ASN A C 1
ATOM 619 O O . ASN A 1 80 ? 11.323 -2.632 -9.905 1.00 91.06 80 ASN A O 1
ATOM 623 N N . SER A 1 81 ? 10.863 -1.797 -7.879 1.00 95.44 81 SER A N 1
ATOM 624 C CA . SER A 1 81 ? 9.765 -2.740 -7.609 1.00 95.44 81 SER A CA 1
ATOM 625 C C . SER A 1 81 ? 8.439 -2.245 -8.181 1.00 95.44 81 SER A C 1
ATOM 627 O O . SER A 1 81 ? 8.303 -1.043 -8.414 1.00 95.44 81 SER A O 1
ATOM 629 N N . ASP A 1 82 ? 7.474 -3.156 -8.353 1.00 97.12 82 ASP A N 1
ATOM 630 C CA . ASP A 1 82 ? 6.206 -2.838 -9.030 1.00 97.12 82 ASP A CA 1
ATOM 631 C C . ASP A 1 82 ? 4.980 -2.745 -8.107 1.00 97.12 82 ASP A C 1
ATOM 633 O O . ASP A 1 82 ? 3.908 -2.320 -8.533 1.00 97.12 82 ASP A O 1
ATOM 637 N N . CYS A 1 83 ? 5.122 -3.131 -6.835 1.00 98.50 83 CYS A N 1
ATOM 638 C CA . CYS A 1 83 ? 4.033 -3.148 -5.858 1.00 98.50 83 CYS A CA 1
ATOM 639 C C . CYS A 1 83 ? 4.396 -2.338 -4.615 1.00 98.50 83 CYS A C 1
ATOM 641 O O . CYS A 1 83 ? 5.522 -2.420 -4.123 1.00 98.50 83 CYS A O 1
ATOM 643 N N . ALA A 1 84 ? 3.451 -1.567 -4.079 1.00 98.19 84 ALA A N 1
ATOM 644 C CA . ALA A 1 84 ? 3.681 -0.740 -2.902 1.00 98.19 84 ALA A CA 1
ATOM 645 C C . ALA A 1 84 ? 3.315 -1.473 -1.608 1.00 98.19 84 ALA A C 1
ATOM 647 O O . ALA A 1 84 ? 2.209 -1.999 -1.466 1.00 98.19 84 ALA A O 1
ATOM 648 N N . SER A 1 85 ? 4.204 -1.428 -0.618 1.00 97.94 85 SER A N 1
ATOM 649 C CA . SER A 1 85 ? 3.879 -1.767 0.767 1.00 97.94 85 SER A CA 1
ATOM 650 C C . SER A 1 85 ? 3.976 -0.544 1.676 1.00 97.94 85 SER A C 1
ATOM 652 O O . SER A 1 85 ? 4.749 0.386 1.442 1.00 97.94 85 SER A O 1
ATOM 654 N N . PHE A 1 86 ? 3.171 -0.544 2.731 1.00 98.06 86 PHE A N 1
ATOM 655 C CA . PHE A 1 86 ? 3.156 0.470 3.772 1.00 98.06 86 PHE A CA 1
ATOM 656 C C . PHE A 1 86 ? 4.001 0.001 4.954 1.00 98.06 86 PHE A C 1
ATOM 658 O O . PHE A 1 86 ? 3.679 -0.996 5.601 1.00 98.06 86 PHE A O 1
ATOM 665 N N . GLN A 1 87 ? 5.070 0.731 5.264 1.00 95.62 87 GLN A N 1
ATOM 666 C CA . GLN A 1 87 ? 5.890 0.516 6.450 1.00 95.62 87 GLN A CA 1
ATOM 667 C C . GLN A 1 87 ? 5.166 1.058 7.683 1.00 95.62 87 GLN A C 1
ATOM 669 O O . GLN A 1 87 ? 4.911 2.258 7.803 1.00 95.62 87 GLN A O 1
ATOM 674 N N . ILE A 1 88 ? 4.873 0.171 8.635 1.00 91.62 88 ILE A N 1
ATOM 675 C CA . ILE A 1 88 ? 4.165 0.533 9.870 1.00 91.62 88 ILE A CA 1
ATOM 676 C C . ILE A 1 88 ? 5.001 1.526 10.681 1.00 91.62 88 ILE A C 1
ATOM 678 O O . ILE A 1 88 ? 4.493 2.538 11.163 1.00 91.62 88 ILE A O 1
ATOM 682 N N . SER A 1 89 ? 6.308 1.274 10.789 1.00 85.69 89 SER A N 1
ATOM 683 C CA . SER A 1 89 ? 7.241 2.213 11.404 1.00 85.69 89 SER A CA 1
ATOM 684 C C . SER A 1 89 ? 7.418 3.444 10.511 1.00 85.69 89 SER A C 1
ATOM 686 O O . SER A 1 89 ? 8.112 3.385 9.499 1.00 85.69 89 SER A O 1
ATOM 688 N N . GLY A 1 90 ? 6.802 4.561 10.896 1.00 87.75 90 GLY A N 1
ATOM 689 C CA . GLY A 1 90 ? 6.939 5.855 10.215 1.00 87.75 90 GLY A CA 1
ATOM 690 C C . GLY A 1 90 ? 5.865 6.155 9.169 1.00 87.75 90 GLY A C 1
ATOM 691 O O . GLY A 1 90 ? 5.803 7.282 8.681 1.00 87.75 90 GLY A O 1
ATOM 692 N N . GLY A 1 91 ? 5.000 5.190 8.848 1.00 94.56 91 GLY A N 1
ATOM 693 C CA . GLY A 1 91 ? 3.839 5.404 7.988 1.00 94.56 91 GLY A CA 1
ATOM 694 C C . GLY A 1 91 ? 4.173 5.739 6.533 1.00 94.56 91 GLY A C 1
ATOM 695 O O . GLY A 1 91 ? 3.391 6.435 5.885 1.00 94.56 91 GLY A O 1
ATOM 696 N N . LYS A 1 92 ? 5.346 5.310 6.052 1.00 97.50 92 LYS A N 1
ATOM 697 C CA . LYS A 1 92 ? 5.875 5.576 4.705 1.00 97.50 92 LYS A CA 1
ATOM 698 C C . LYS A 1 92 ? 5.690 4.380 3.785 1.00 97.50 92 LYS A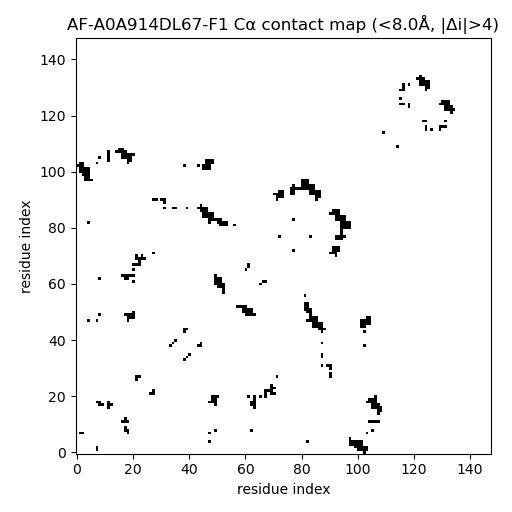 C 1
ATOM 700 O O . LYS A 1 92 ? 5.553 3.254 4.247 1.00 97.50 92 LYS A O 1
ATOM 705 N N . TRP A 1 93 ? 5.695 4.618 2.480 1.00 98.06 93 TRP A N 1
ATOM 706 C CA . TRP A 1 93 ? 5.512 3.566 1.481 1.00 98.06 93 TRP A CA 1
ATOM 707 C C . TRP A 1 93 ? 6.846 3.175 0.859 1.00 98.06 93 TRP A C 1
ATOM 709 O O . TRP A 1 93 ? 7.748 4.000 0.728 1.00 98.06 93 TRP A O 1
ATOM 719 N N . GLN A 1 94 ? 6.967 1.929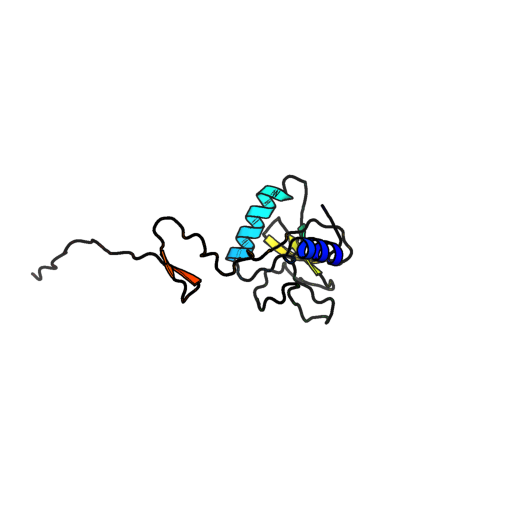 0.434 1.00 97.44 94 GLN A N 1
ATOM 720 C CA . GLN A 1 94 ? 8.118 1.438 -0.310 1.00 97.44 94 GLN A CA 1
ATOM 721 C C . GLN A 1 94 ? 7.659 0.574 -1.477 1.00 97.44 94 GLN A C 1
ATOM 723 O O . GLN A 1 94 ? 6.609 -0.061 -1.407 1.00 97.44 94 GLN A O 1
ATOM 728 N N . GLY A 1 95 ? 8.461 0.524 -2.533 1.00 97.44 95 GLY A N 1
ATOM 729 C CA . GLY A 1 95 ? 8.360 -0.540 -3.514 1.00 97.44 95 GLY A CA 1
ATOM 730 C C . GLY A 1 95 ? 8.763 -1.871 -2.878 1.00 97.44 95 GLY A C 1
ATOM 731 O O . GLY A 1 95 ? 9.634 -1.941 -2.008 1.00 97.44 95 GLY A O 1
ATOM 732 N N . SER A 1 96 ? 8.097 -2.946 -3.264 1.00 96.88 96 SER A N 1
ATOM 733 C CA . SER A 1 96 ? 8.401 -4.307 -2.837 1.00 96.88 96 SER A CA 1
ATOM 734 C C . SER A 1 96 ? 8.115 -5.296 -3.959 1.00 96.88 96 SER A C 1
ATOM 736 O O . SER A 1 96 ? 7.210 -5.088 -4.766 1.00 96.88 96 SER A O 1
ATOM 738 N N . ASP A 1 97 ? 8.885 -6.384 -3.994 1.00 96.81 97 ASP A N 1
ATOM 739 C CA . ASP A 1 97 ? 8.639 -7.499 -4.907 1.00 96.81 97 ASP A CA 1
ATOM 740 C C . ASP A 1 97 ? 7.227 -8.041 -4.667 1.00 96.81 97 ASP A C 1
ATOM 742 O O . ASP A 1 97 ? 6.917 -8.526 -3.572 1.00 96.81 97 ASP A O 1
ATOM 746 N N . CYS A 1 98 ? 6.390 -7.946 -5.701 1.00 98.19 98 CYS A N 1
ATOM 747 C CA . CYS A 1 98 ? 4.983 -8.318 -5.681 1.00 98.19 98 CYS A CA 1
ATOM 748 C C . CYS A 1 98 ? 4.741 -9.757 -5.216 1.00 98.19 98 CYS A C 1
ATOM 750 O O . CYS A 1 98 ? 3.654 -10.052 -4.731 1.00 98.19 98 CYS A O 1
ATOM 752 N N . THR A 1 99 ? 5.726 -10.651 -5.339 1.00 97.69 99 THR A N 1
ATOM 753 C CA . THR A 1 99 ? 5.621 -12.061 -4.936 1.00 97.69 99 THR A CA 1
ATOM 754 C C . THR A 1 99 ? 5.875 -12.292 -3.443 1.00 97.69 99 THR A C 1
ATOM 756 O O . THR A 1 99 ? 5.629 -13.384 -2.930 1.00 97.69 99 THR A O 1
ATOM 759 N N . THR A 1 100 ? 6.340 -11.269 -2.715 1.00 97.12 100 THR A N 1
ATOM 760 C CA . THR A 1 100 ? 6.662 -11.379 -1.287 1.00 97.12 100 THR A CA 1
ATOM 761 C C . THR A 1 100 ? 5.394 -11.596 -0.456 1.00 97.12 100 THR A C 1
ATOM 763 O O . THR A 1 100 ? 4.494 -10.757 -0.494 1.00 97.12 100 THR A O 1
ATOM 766 N N . PRO A 1 101 ? 5.319 -12.641 0.386 1.00 96.69 101 PRO A N 1
ATOM 767 C CA . PRO A 1 101 ? 4.196 -12.794 1.300 1.00 96.69 101 PRO A CA 1
ATOM 768 C C . PRO A 1 101 ? 4.186 -11.679 2.354 1.00 96.69 101 PRO A C 1
ATOM 770 O O . PRO A 1 101 ? 5.129 -11.554 3.140 1.00 96.69 101 PRO A O 1
ATOM 773 N N . LYS A 1 102 ? 3.114 -10.884 2.405 1.00 96.31 102 LYS A N 1
ATOM 774 C CA . LYS A 1 102 ? 2.911 -9.836 3.419 1.00 96.31 102 LYS A CA 1
ATOM 775 C C . LYS A 1 102 ? 1.492 -9.859 3.966 1.00 96.31 102 LYS A C 1
ATOM 777 O O . LYS A 1 102 ? 0.579 -10.416 3.357 1.00 96.31 102 LYS A O 1
ATOM 782 N N . ALA A 1 103 ? 1.309 -9.243 5.131 1.00 95.81 103 ALA A N 1
ATOM 783 C CA . ALA A 1 103 ? -0.019 -8.841 5.578 1.00 95.81 103 ALA A CA 1
ATOM 784 C C . ALA A 1 103 ? -0.603 -7.804 4.603 1.00 95.81 103 ALA A C 1
ATOM 786 O O . ALA A 1 103 ? 0.124 -7.220 3.802 1.00 95.81 103 ALA A O 1
ATOM 787 N N . PHE A 1 104 ? -1.904 -7.554 4.681 1.00 95.69 104 PHE A N 1
ATOM 788 C CA . PHE A 1 104 ? -2.585 -6.603 3.807 1.00 95.69 104 PHE A CA 1
ATOM 789 C C . PHE A 1 104 ? -3.817 -6.013 4.491 1.00 95.69 104 PHE A C 1
ATOM 791 O O . PHE A 1 104 ? -4.348 -6.596 5.441 1.00 95.69 104 PHE A O 1
ATOM 798 N N . VAL A 1 105 ? -4.247 -4.843 4.021 1.00 93.69 105 VAL A N 1
ATOM 799 C CA . VAL A 1 105 ? -5.444 -4.150 4.508 1.00 93.69 105 VAL A CA 1
ATOM 800 C C . VAL A 1 105 ? -6.385 -3.928 3.333 1.00 93.69 105 VAL A C 1
ATOM 802 O O . VAL A 1 105 ? -5.998 -3.323 2.335 1.00 93.69 105 VAL A O 1
ATOM 805 N N . CYS A 1 106 ? -7.616 -4.416 3.476 1.00 93.25 106 CYS A N 1
ATOM 806 C CA . CYS A 1 106 ? -8.675 -4.197 2.504 1.00 93.25 106 CYS A CA 1
ATOM 807 C C . CYS A 1 106 ? -9.457 -2.928 2.847 1.00 93.25 106 CYS A C 1
ATOM 809 O O . CYS A 1 106 ? -9.828 -2.710 4.003 1.00 93.25 106 CYS A O 1
ATOM 811 N N . GLU A 1 107 ? -9.739 -2.126 1.834 1.00 90.31 107 GLU A N 1
ATOM 812 C CA . GLU A 1 107 ? -10.738 -1.070 1.855 1.00 90.31 107 GLU A CA 1
ATOM 813 C C . GLU A 1 107 ? -11.975 -1.584 1.125 1.00 90.31 107 GLU A C 1
ATOM 815 O O . GLU A 1 107 ? -11.914 -1.948 -0.046 1.00 90.31 107 GLU A O 1
ATOM 820 N N . ALA A 1 108 ? -13.100 -1.631 1.827 1.00 83.25 108 ALA A N 1
ATOM 821 C CA . ALA A 1 108 ? -14.392 -1.915 1.227 1.00 83.25 108 ALA A CA 1
ATOM 822 C C . ALA A 1 108 ? -15.267 -0.675 1.373 1.00 83.25 108 ALA A C 1
ATOM 824 O O . ALA A 1 108 ? -15.345 -0.079 2.453 1.00 83.25 108 ALA A O 1
ATOM 825 N N . TYR A 1 109 ? -15.943 -0.300 0.293 1.00 68.00 109 TYR A N 1
ATOM 826 C CA . TYR A 1 109 ? -17.013 0.680 0.376 1.00 68.00 109 TYR A CA 1
ATOM 827 C C . TYR A 1 109 ? -18.199 0.013 1.061 1.00 68.00 109 TYR A C 1
ATOM 829 O O . TYR A 1 109 ? -18.538 -1.132 0.761 1.00 68.00 109 TYR A O 1
ATOM 837 N N . SER A 1 110 ? -18.853 0.710 1.988 1.00 57.19 110 SER A N 1
ATOM 838 C CA . SER A 1 110 ? -20.155 0.242 2.448 1.00 57.19 110 SER A CA 1
ATOM 839 C C . SER A 1 110 ? -21.068 0.092 1.229 1.00 57.19 110 SER A C 1
ATOM 841 O O . SER A 1 110 ? -21.151 1.020 0.426 1.00 57.19 110 SER A O 1
ATOM 843 N N . GLU A 1 111 ? -21.784 -1.033 1.110 1.00 51.59 111 GLU A N 1
ATOM 844 C CA . GLU A 1 111 ? -22.735 -1.303 0.008 1.00 51.59 111 GLU A CA 1
ATOM 845 C C . GLU A 1 111 ? -23.780 -0.184 -0.180 1.00 51.59 111 GLU A C 1
ATOM 847 O O . GLU A 1 111 ? -24.415 -0.061 -1.222 1.00 51.59 111 GLU A O 1
ATOM 852 N N . ASN A 1 112 ? -23.905 0.697 0.813 1.00 46.31 112 ASN A N 1
ATOM 853 C CA . ASN A 1 112 ? -24.463 2.025 0.659 1.00 46.31 112 ASN A CA 1
ATOM 854 C C . ASN A 1 112 ? -23.338 3.068 0.509 1.00 46.31 112 ASN A C 1
ATOM 856 O O . ASN A 1 112 ? -22.788 3.534 1.504 1.00 46.31 112 ASN A O 1
ATOM 860 N N . GLN A 1 113 ? -23.090 3.585 -0.695 1.00 48.41 113 GLN A N 1
ATOM 861 C CA . GLN A 1 113 ? -22.482 4.925 -0.842 1.00 48.41 113 GLN A CA 1
ATOM 862 C C . GLN A 1 113 ? -23.348 6.037 -0.195 1.00 48.41 113 GLN A C 1
ATOM 864 O O . GLN A 1 113 ? -22.954 7.195 -0.131 1.00 48.41 113 GLN A O 1
ATOM 869 N N . SER A 1 114 ? -24.516 5.669 0.340 1.00 48.78 114 SER A N 1
ATOM 870 C CA . SER A 1 114 ? -25.424 6.452 1.179 1.00 48.78 114 SER A CA 1
ATOM 871 C C . SER A 1 114 ? -25.060 6.462 2.673 1.00 48.78 114 SER A C 1
ATOM 873 O O . SER A 1 114 ? -25.860 6.946 3.479 1.00 48.78 114 SER A O 1
ATOM 875 N N . VAL A 1 115 ? -23.923 5.900 3.109 1.00 53.91 115 VAL A N 1
ATOM 876 C CA . VAL A 1 115 ? -23.532 6.012 4.524 1.00 53.91 115 VAL A CA 1
ATOM 877 C C . VAL A 1 115 ? -22.930 7.391 4.765 1.00 53.91 115 VAL A C 1
ATOM 879 O O . VAL A 1 115 ? -21.742 7.631 4.576 1.00 53.91 115 VAL A O 1
ATOM 882 N N 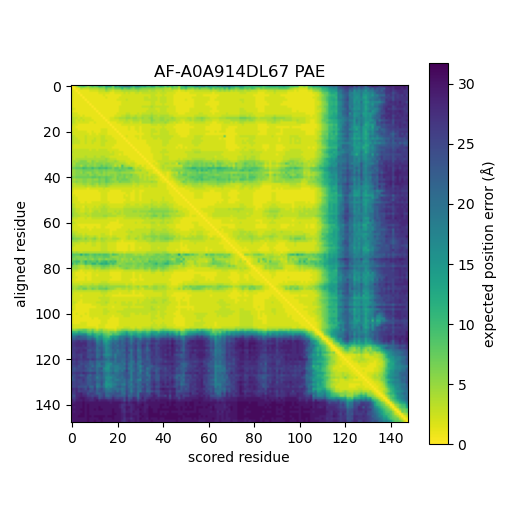. LYS A 1 116 ? -23.797 8.299 5.217 1.00 53.34 116 LYS A N 1
ATOM 883 C CA . LYS A 1 116 ? -23.447 9.552 5.888 1.00 53.34 116 LYS A CA 1
ATOM 884 C C . LYS A 1 116 ? -22.206 9.346 6.783 1.00 53.34 116 LYS A C 1
ATOM 886 O O . LYS A 1 116 ? -22.320 8.596 7.757 1.00 53.34 116 LYS A O 1
ATOM 891 N N . PRO A 1 117 ? -21.053 9.997 6.527 1.00 64.31 117 PRO A N 1
ATOM 892 C CA . PRO A 1 117 ? -19.914 9.952 7.433 1.00 64.31 117 PRO A CA 1
ATOM 893 C C . PRO A 1 117 ? -20.341 10.332 8.854 1.00 64.31 117 PRO A C 1
ATOM 895 O O . PRO A 1 117 ? -21.094 11.287 9.074 1.00 64.31 117 PRO A O 1
ATOM 898 N N . MET A 1 118 ? -19.870 9.557 9.834 1.00 68.62 118 MET A N 1
ATOM 899 C CA . MET A 1 118 ? -20.117 9.843 11.243 1.00 68.62 118 MET A CA 1
ATOM 900 C C . MET A 1 118 ? -19.428 11.155 11.625 1.00 68.62 118 MET A C 1
ATOM 902 O O . MET A 1 118 ? -18.207 11.223 11.758 1.00 68.62 118 MET A O 1
ATOM 906 N N . CYS A 1 119 ? -20.217 12.207 11.829 1.00 72.81 119 CYS A N 1
ATOM 907 C CA . CYS A 1 119 ? -19.695 13.468 12.331 1.00 72.81 119 CYS A CA 1
ATOM 908 C C . CYS A 1 119 ? -19.293 13.347 13.808 1.00 72.81 119 CYS A C 1
ATOM 910 O O . CYS A 1 119 ? -20.003 12.748 14.618 1.00 72.81 119 CYS A O 1
ATOM 912 N N . LYS A 1 120 ? -18.162 13.965 14.174 1.00 79.44 120 LYS A N 1
ATOM 913 C CA . LYS A 1 120 ? -17.766 14.154 15.579 1.00 79.44 120 LYS A CA 1
ATOM 914 C C . LYS A 1 120 ? -18.856 14.932 16.331 1.00 79.44 120 LYS A C 1
ATOM 916 O O . LYS A 1 120 ? -19.574 15.729 15.729 1.00 79.44 120 LYS A O 1
ATOM 921 N N . ASN A 1 121 ? -18.963 14.737 17.649 1.00 74.19 121 ASN A N 1
ATOM 922 C CA . ASN A 1 121 ? -19.995 15.398 18.455 1.00 74.19 121 ASN A CA 1
ATOM 923 C C . ASN A 1 121 ? -19.982 16.930 18.252 1.00 74.19 121 ASN A C 1
ATOM 925 O O . ASN A 1 121 ? -18.933 17.574 18.350 1.00 74.19 121 ASN A O 1
ATOM 929 N N . GLY A 1 122 ? -21.147 17.504 17.944 1.00 77.81 122 GLY A N 1
ATOM 930 C CA . GLY A 1 122 ? -21.311 18.925 17.624 1.00 77.81 122 GLY A CA 1
ATOM 931 C C . GLY A 1 122 ? -21.021 19.328 16.172 1.00 77.81 122 GLY A C 1
ATOM 932 O O . GLY A 1 122 ? -20.972 20.524 15.904 1.00 77.81 122 GLY A O 1
ATOM 933 N N . TYR A 1 123 ? -20.822 18.381 15.251 1.00 86.00 123 TYR A N 1
ATOM 934 C CA . TYR A 1 123 ? -20.748 18.629 13.806 1.00 86.00 123 TYR A CA 1
ATOM 935 C C . TYR A 1 123 ? -21.993 18.072 13.087 1.00 86.00 123 TYR A C 1
ATOM 937 O O . TYR A 1 123 ? -22.497 17.005 13.436 1.00 86.00 123 TYR A O 1
ATOM 945 N N . THR A 1 124 ? -22.447 18.768 12.047 1.00 86.38 124 THR A N 1
ATOM 946 C CA . THR A 1 124 ? -23.584 18.423 11.181 1.00 86.38 124 THR A CA 1
ATOM 947 C C . THR A 1 124 ? -23.083 18.026 9.795 1.00 86.38 124 THR A C 1
ATOM 949 O O . THR A 1 124 ? -22.260 18.729 9.216 1.00 86.38 124 THR A O 1
ATOM 952 N N . TYR A 1 125 ? -23.580 16.916 9.252 1.00 83.88 125 TYR A N 1
ATOM 953 C CA . TYR A 1 125 ? -23.259 16.462 7.894 1.00 83.88 125 TYR A CA 1
ATOM 954 C C . TYR A 1 125 ? -24.110 17.175 6.846 1.00 83.88 125 TYR A C 1
ATOM 956 O O . TYR A 1 125 ? -25.319 17.311 7.040 1.00 83.88 125 TYR A O 1
ATOM 964 N N . TYR A 1 126 ? -23.487 17.514 5.723 1.00 79.75 126 TYR A N 1
ATOM 965 C CA . TYR A 1 126 ? -24.132 18.063 4.539 1.00 79.75 126 TYR A CA 1
ATOM 966 C C . TYR A 1 126 ? -23.878 17.121 3.366 1.00 79.75 126 TYR A C 1
ATOM 968 O O . TYR A 1 126 ? -22.727 16.892 2.982 1.00 79.75 126 TYR A O 1
ATOM 976 N N . SER A 1 127 ? -24.958 16.556 2.826 1.00 74.75 127 SER A N 1
ATOM 977 C CA . SER A 1 127 ? -24.926 15.572 1.739 1.00 74.75 127 SER A CA 1
ATOM 978 C C . SER A 1 127 ? -24.421 16.155 0.427 1.00 74.75 127 SER A C 1
ATOM 980 O O . SER A 1 127 ? -23.769 15.457 -0.338 1.00 74.75 127 SER A O 1
ATOM 982 N N . GLU A 1 128 ? -24.663 17.440 0.188 1.00 77.00 128 GLU A N 1
ATOM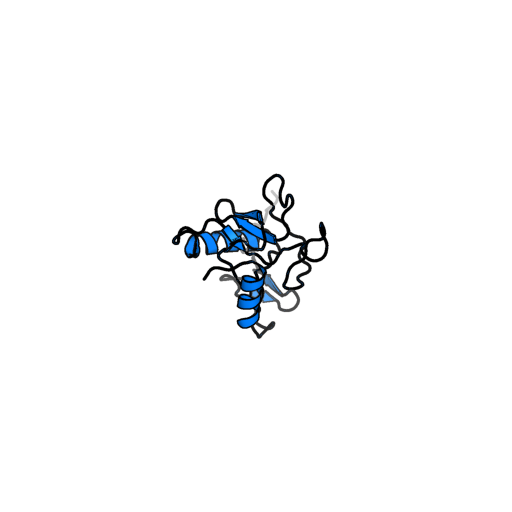 983 C CA . GLU A 1 128 ? -24.274 18.155 -1.029 1.00 77.00 128 GLU A CA 1
ATOM 984 C C . GLU A 1 128 ? -22.752 18.229 -1.191 1.00 77.00 128 GLU A C 1
ATOM 986 O O . GLU A 1 128 ? -22.243 18.267 -2.306 1.00 77.00 128 GLU A O 1
ATOM 991 N N . TRP A 1 129 ? -22.029 18.225 -0.071 1.00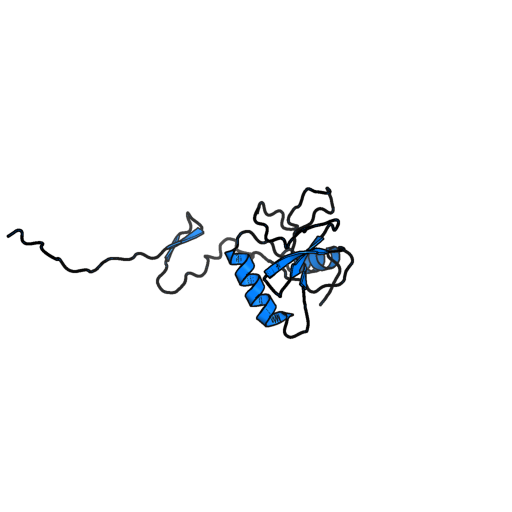 71.69 129 TRP A N 1
ATOM 992 C CA . TRP A 1 129 ? -20.574 18.380 -0.017 1.00 71.69 129 TRP A CA 1
ATOM 993 C C . TRP A 1 129 ? -19.877 17.161 0.582 1.00 71.69 129 TRP A C 1
ATOM 995 O O . TRP A 1 129 ? -18.671 17.196 0.819 1.00 71.69 129 TRP A O 1
ATOM 1005 N N . ASN A 1 130 ? -20.641 16.114 0.898 1.00 71.12 130 ASN A N 1
ATOM 1006 C CA . ASN A 1 130 ? -20.190 14.926 1.612 1.00 71.12 130 ASN A CA 1
ATOM 1007 C C . ASN A 1 130 ? -19.283 15.237 2.832 1.00 71.12 130 ASN A C 1
ATOM 1009 O O . ASN A 1 130 ? -18.300 14.544 3.080 1.00 71.12 130 ASN A O 1
ATOM 1013 N N . THR A 1 131 ? -19.590 16.303 3.588 1.00 78.06 131 THR A N 1
ATOM 1014 C CA . THR A 1 131 ? -18.684 16.894 4.598 1.00 78.06 131 THR A CA 1
ATOM 1015 C C . THR A 1 131 ? -19.421 17.274 5.891 1.00 78.06 131 THR A C 1
ATOM 1017 O O . THR A 1 131 ? -20.598 17.634 5.875 1.00 78.06 131 THR A O 1
ATOM 1020 N N . CYS A 1 132 ? -18.731 17.200 7.037 1.00 85.88 132 CYS A N 1
ATOM 1021 C CA . CYS A 1 132 ? -19.232 17.615 8.353 1.00 85.88 132 CYS A CA 1
ATOM 1022 C C . CYS A 1 132 ? -18.784 19.046 8.713 1.00 85.88 132 CYS A C 1
ATOM 1024 O O . CYS A 1 132 ? -17.592 19.343 8.687 1.00 85.88 132 CYS A O 1
ATOM 1026 N N . TYR A 1 133 ? -19.707 19.904 9.156 1.00 83.56 133 TYR A N 1
ATOM 1027 C CA . TYR A 1 133 ? -19.448 21.294 9.557 1.00 83.56 133 TYR A CA 1
ATOM 1028 C C . TYR A 1 133 ? -19.949 21.563 10.975 1.00 83.56 133 TYR A C 1
ATOM 1030 O O . TYR A 1 133 ? -20.950 20.998 11.406 1.00 83.56 133 TYR A O 1
ATOM 1038 N N . LYS A 1 134 ? -19.294 22.473 11.695 1.00 89.38 134 LYS A N 1
ATOM 1039 C CA . LYS A 1 134 ? -19.755 22.965 12.997 1.00 89.38 134 LYS A CA 1
ATOM 1040 C C . LYS A 1 134 ? -19.999 24.464 12.911 1.00 89.38 134 LYS A C 1
ATOM 1042 O O . LYS A 1 134 ? -19.079 25.219 12.613 1.00 89.38 134 LYS A O 1
ATOM 1047 N N . SER A 1 135 ? -21.220 24.901 13.207 1.00 78.81 135 SER A N 1
ATOM 1048 C CA . SER A 1 135 ? -21.503 26.318 13.422 1.00 78.81 135 SER A CA 1
ATOM 1049 C C . SER A 1 135 ? -20.903 26.746 14.760 1.00 78.81 135 SER A C 1
ATOM 1051 O O . SER A 1 135 ? -21.253 26.194 15.806 1.00 78.81 135 SER A O 1
ATOM 1053 N N . VAL A 1 136 ? -20.006 27.726 14.738 1.00 77.12 136 VAL A N 1
ATOM 1054 C CA . VAL A 1 136 ? -19.509 28.386 15.946 1.00 77.12 136 VAL A CA 1
ATOM 1055 C C . VAL A 1 136 ? -20.175 29.752 16.009 1.00 77.12 136 VAL A C 1
ATOM 1057 O O . VAL A 1 136 ? -19.838 30.644 15.239 1.00 77.12 136 VAL A O 1
ATOM 1060 N N . THR A 1 137 ? -21.149 29.915 16.899 1.00 68.44 137 THR A N 1
ATOM 1061 C CA . THR A 1 137 ? -21.707 31.231 17.220 1.00 68.44 137 THR A CA 1
ATOM 1062 C C . THR A 1 137 ? -20.901 31.825 18.364 1.00 68.44 137 THR A C 1
ATOM 1064 O O . THR A 1 137 ? -20.895 31.284 19.470 1.00 68.44 137 THR A O 1
ATOM 1067 N N . THR A 1 138 ? -20.218 32.938 18.122 1.00 51.84 138 THR A N 1
ATOM 1068 C CA . THR A 1 138 ? -19.665 33.776 19.185 1.00 51.84 138 THR A CA 1
ATOM 1069 C C . THR A 1 138 ? -20.818 34.427 19.943 1.00 51.84 138 THR A C 1
ATOM 1071 O O . THR A 1 138 ? -21.270 35.513 19.600 1.00 51.84 138 THR A O 1
ATOM 1074 N N . THR A 1 139 ? -21.282 33.812 21.028 1.00 52.03 139 THR A N 1
ATOM 1075 C CA . THR A 1 139 ? -21.873 34.585 22.128 1.00 52.03 139 THR A CA 1
ATOM 1076 C C . THR A 1 139 ? -20.738 35.228 22.913 1.00 52.03 139 THR A C 1
ATOM 1078 O O . THR A 1 139 ? -20.432 34.837 24.036 1.00 52.03 139 THR A O 1
ATOM 1081 N N . GLN A 1 140 ? -20.085 36.213 22.298 1.00 46.62 140 GLN A N 1
ATOM 1082 C CA . GLN A 1 140 ? -19.483 37.288 23.065 1.00 46.62 140 GLN A CA 1
ATOM 1083 C C . GLN A 1 140 ? -20.564 38.360 23.115 1.00 46.62 140 GLN A C 1
ATOM 1085 O O . GLN A 1 140 ? -20.933 38.918 22.082 1.00 46.62 140 GLN A O 1
ATOM 1090 N N . GLY A 1 141 ? -21.141 38.557 24.302 1.00 45.06 141 GLY A N 1
ATOM 1091 C CA . GLY A 1 141 ? -22.100 39.626 24.537 1.00 45.06 141 GLY A CA 1
ATOM 1092 C C . GLY A 1 141 ? -21.573 40.956 24.005 1.00 45.06 141 GLY A C 1
ATOM 1093 O O . GLY A 1 141 ? -20.362 41.158 23.913 1.00 45.06 141 GLY A O 1
ATOM 1094 N N . CYS A 1 142 ? -22.500 41.839 23.637 1.00 48.03 142 CYS A N 1
ATOM 1095 C CA . CYS A 1 142 ? -22.228 43.227 23.301 1.00 48.03 142 CYS A CA 1
ATOM 1096 C C . CYS A 1 142 ? -21.107 43.802 24.182 1.00 48.03 142 CYS A C 1
ATOM 1098 O O . CYS A 1 142 ? -21.333 44.134 25.342 1.00 48.03 142 CYS A O 1
ATOM 1100 N N . LEU A 1 143 ? -19.908 43.961 23.624 1.00 41.75 143 LEU A N 1
ATOM 1101 C CA . LEU A 1 143 ? -19.007 45.008 24.071 1.00 41.75 143 LEU A CA 1
ATOM 1102 C C . LEU A 1 143 ? -19.375 46.224 23.234 1.00 41.75 143 LEU A C 1
ATOM 1104 O O . LEU A 1 143 ? -18.906 46.396 22.109 1.00 41.75 143 LEU A O 1
ATOM 1108 N N . THR A 1 144 ? -20.269 47.049 23.774 1.00 40.06 144 THR A N 1
ATOM 1109 C CA . THR A 1 144 ? -20.328 48.456 23.398 1.00 40.06 144 THR A CA 1
ATOM 1110 C C . THR A 1 144 ? -18.927 49.023 23.611 1.00 40.06 144 THR A C 1
ATOM 1112 O O . THR A 1 144 ? -18.488 49.202 24.747 1.00 40.06 144 THR A O 1
ATOM 1115 N N . LYS A 1 145 ? -18.195 49.281 22.524 1.00 38.28 145 LYS A N 1
ATOM 1116 C CA . LYS A 1 145 ? -17.148 50.298 22.562 1.00 38.28 145 LYS A CA 1
ATOM 1117 C C . LYS A 1 145 ? -17.873 51.626 22.756 1.00 38.28 145 LYS A C 1
ATOM 1119 O O . LYS A 1 145 ? -18.404 52.171 21.794 1.00 38.28 145 LYS A O 1
ATOM 1124 N N . ASN A 1 146 ? -17.938 52.097 23.998 1.00 37.59 146 ASN A N 1
ATOM 1125 C CA . ASN A 1 146 ? -18.123 53.519 24.235 1.00 37.59 146 ASN A CA 1
ATOM 1126 C C . ASN A 1 146 ? -16.872 54.209 23.688 1.00 37.59 146 ASN A C 1
ATOM 1128 O O . ASN A 1 146 ? -15.750 53.848 24.047 1.00 37.59 146 ASN A O 1
ATOM 1132 N N . LEU A 1 147 ? -17.091 55.115 22.742 1.00 40.31 147 LEU A N 1
ATOM 1133 C CA . LEU A 1 147 ? -16.140 56.157 22.406 1.00 40.31 147 LEU A CA 1
ATOM 1134 C C . LEU A 1 147 ? -16.284 57.220 23.496 1.00 40.31 147 LEU A C 1
ATOM 1136 O O . LEU A 1 147 ? -17.302 57.902 23.506 1.00 40.31 147 LEU A O 1
ATOM 1140 N N . ASP A 1 148 ? -15.289 57.304 24.373 1.00 43.25 148 ASP A N 1
ATOM 1141 C CA . ASP A 1 148 ? -14.860 58.526 25.059 1.00 43.25 148 ASP A CA 1
ATOM 1142 C C . ASP A 1 148 ? -13.332 58.607 24.923 1.00 43.25 148 ASP A C 1
ATOM 1144 O O . ASP A 1 148 ? -12.665 57.573 25.183 1.00 43.25 148 ASP A O 1
#

Foldseek 3Di:
DWFFQVVQQVVLVVVQWGFADDQDPVSLVVVLVVCVVPPVVVVAFKAFGQWFCVPPPPDIAGPRRDPGPDFFADPPPQPRATTWIFGSVPSGIYGDHRGDIHHTDTDHDDPPPPPQPDDDPQWDADPVVSDTHHDDDPPPDDPPPDDD

Sequence (148 aa):
MVGDFNSAERACTEVGGHLVSICNAFENNILAEVAIGKLQAYGTKDFWIGYNDQFNKGVWNWTSSSNCTYTNWNGDQPGNSDCASFQISGGKWQGSDCTTPKAFVCEAYSENQSVKPMCKNGYTYYSEWNTCYKSVTTTQGCLTKNLD

Secondary structure (DSSP, 8-state):
--B-HHHHHHHHHHTTEEEPP--SHHHHHHHHHHHHHHTGGGT--EEEEEEE-TTSTT--EETT--------BPTT-STT-SEEEEETTTTEEEEE-TTS-BEE-EEE--S-TT----PPTT-EEEGGGTEEE---------------

InterPro domains:
  IPR001304 C-type lectin-like [PF00059] (5-107)
  IPR001304 C-type lectin-like [PS50041] (5-107)
  IPR001304 C-type lectin-like [SM00034] (1-107)
  IPR016186 C-type lectin-like/link domain superfamily [G3DSA:3.10.100.10] (2-108)
  IPR016187 C-type lectin fold [SSF56436] (4-107)
  IPR050111 C-type lectin and snaclec domain-containing protein [PTHR22803] (5-126)

Radius of gyration: 20.68 Å; Cα contacts (8 Å, |Δi|>4): 244; chains: 1; bounding box: 40×73×42 Å

Nearest PDB structures (foldseek):
  1qdd-assembly1_A  TM=8.920E-01  e=4.475E-08  Homo sapiens
  1jzn-assembly2_A  TM=9.191E-01  e=1.220E-07  Crotalus atrox
  5f2q-assembly1_B  TM=9.130E-01  e=2.433E-07  Bothrops jararacussu
  6ino-assembly1_A  TM=8.207E-01  e=4.475E-08  Homo sapiens
  1lit-assembly1_A  TM=8.632E-01  e=1.670E-07  Homo sapiens